Protein AF-A0A535GL14-F1 (afdb_monomer_lite)

Foldseek 3Di:
DEAALLLDPPRDHDPPCVVNNVVRVVVVVVQVVVCVVCVVVVDHGDYDHAYAAPDPVNVVVVDDDDHHYPVVVVVVVVVSPDD

Secondary structure (DSSP, 8-state):
-B--GGGSTTS---TT-HHHHHHHHHHHHHHHHHHHHTGGGT-----B---SBSSHHHHHHT--S--B-HHHHHHHHHHHH--

pLDDT: mean 91.91, std 5.44, range [76.5, 98.12]

Radius of gyration: 14.4 Å; chains: 1; bounding box: 27×27×40 Å

Sequence (83 aa):
MVSSLSGVFGAEKFPGMAAYVAAKSGLAGLTEALAVEGREHRIRVNAISPGAVDTRMLRIAGVEGPALEPAEVARLVVWLASP

Structure (mmCIF, N/CA/C/O backbone):
data_AF-A0A535GL14-F1
#
_entry.id   AF-A0A535GL14-F1
#
loop_
_atom_site.group_PDB
_atom_site.id
_atom_site.type_symbol
_atom_site.label_atom_id
_atom_site.label_alt_id
_atom_site.label_comp_id
_atom_site.label_asym_id
_atom_site.label_entity_id
_atom_site.label_seq_id
_atom_site.pdbx_PDB_ins_code
_atom_site.Cartn_x
_atom_site.Cartn_y
_atom_site.Cartn_z
_atom_site.occupancy
_atom_site.B_iso_or_equiv
_atom_site.auth_seq_id
_atom_site.auth_comp_id
_atom_site.auth_asym_id
_atom_site.auth_atom_id
_atom_site.pdbx_PDB_model_num
ATOM 1 N N . MET A 1 1 ? -4.541 -0.056 3.294 1.00 82.88 1 MET A N 1
ATOM 2 C CA . MET A 1 1 ? -4.323 0.723 2.053 1.00 82.88 1 MET A CA 1
ATOM 3 C C . MET A 1 1 ? -3.230 0.082 1.206 1.00 82.88 1 MET A C 1
ATOM 5 O O . MET A 1 1 ? -2.356 -0.575 1.759 1.00 82.88 1 MET A O 1
ATOM 9 N N . VAL A 1 2 ? -3.270 0.255 -0.120 1.00 77.25 2 VAL A N 1
ATOM 10 C CA . VAL A 1 2 ? -2.240 -0.268 -1.041 1.00 77.25 2 VAL A CA 1
ATOM 11 C C . VAL A 1 2 ? -1.387 0.892 -1.558 1.00 77.25 2 VAL A C 1
ATOM 13 O O . VAL A 1 2 ? -1.804 1.644 -2.444 1.00 77.25 2 VAL A O 1
ATOM 16 N N . SER A 1 3 ? -0.193 1.040 -0.989 1.00 85.19 3 SER A N 1
ATOM 17 C CA . SER A 1 3 ? 0.839 1.978 -1.431 1.00 85.19 3 SER A CA 1
ATOM 18 C C . SER A 1 3 ? 1.708 1.339 -2.534 1.00 85.19 3 SER A C 1
ATOM 20 O O . SER A 1 3 ? 1.185 0.606 -3.375 1.00 85.19 3 SER A O 1
ATOM 22 N N . SER A 1 4 ? 2.981 1.707 -2.637 1.00 83.81 4 SER A N 1
ATOM 23 C CA . SER A 1 4 ? 3.979 1.190 -3.577 1.00 83.81 4 SER A CA 1
ATOM 24 C C . SER A 1 4 ? 5.369 1.463 -3.011 1.00 83.81 4 SER A C 1
ATOM 26 O O . SER A 1 4 ? 5.548 2.471 -2.323 1.00 83.81 4 SER A O 1
ATOM 28 N N . LEU A 1 5 ? 6.368 0.635 -3.338 1.00 83.62 5 LEU A N 1
ATOM 29 C CA . LEU A 1 5 ? 7.769 0.950 -3.020 1.00 83.62 5 LEU A CA 1
ATOM 30 C C . LEU A 1 5 ? 8.181 2.332 -3.547 1.00 83.62 5 LEU A C 1
ATOM 32 O O . LEU A 1 5 ? 8.925 3.048 -2.883 1.00 83.62 5 LEU A O 1
ATOM 36 N N . SER A 1 6 ? 7.622 2.784 -4.673 1.00 76.62 6 SER A N 1
ATOM 37 C CA . SER A 1 6 ? 7.885 4.129 -5.193 1.00 76.62 6 SER A CA 1
ATOM 38 C C . SER A 1 6 ? 7.439 5.246 -4.240 1.00 76.62 6 SER A C 1
ATOM 40 O O . SER A 1 6 ? 7.947 6.355 -4.352 1.00 76.62 6 SER A O 1
ATOM 42 N N . GLY A 1 7 ? 6.521 4.979 -3.308 1.00 76.50 7 GLY A N 1
ATOM 43 C CA . GLY A 1 7 ? 6.070 5.919 -2.281 1.00 76.50 7 GLY A CA 1
ATOM 44 C C . GLY A 1 7 ? 6.901 5.894 -0.993 1.00 76.50 7 GLY A C 1
ATOM 45 O O . GLY A 1 7 ? 6.753 6.792 -0.166 1.00 76.50 7 GLY A O 1
ATOM 46 N N . VAL A 1 8 ? 7.775 4.896 -0.820 1.00 83.50 8 VAL A N 1
ATOM 47 C CA . VAL A 1 8 ? 8.589 4.697 0.389 1.00 83.50 8 VAL A CA 1
ATOM 48 C C . VAL A 1 8 ? 9.851 5.559 0.329 1.00 83.50 8 VAL A C 1
ATOM 50 O O . VAL A 1 8 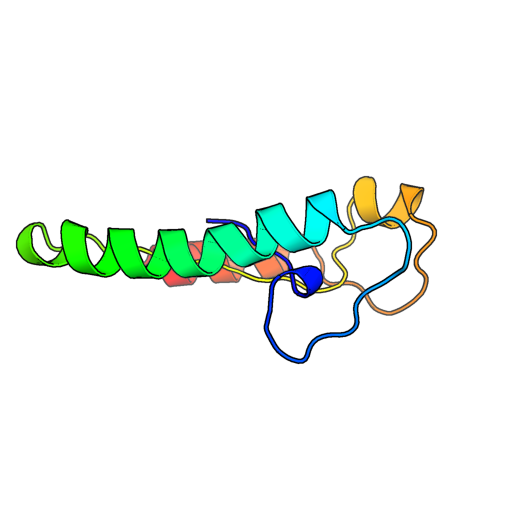? 10.488 5.685 -0.724 1.00 83.50 8 VAL A O 1
ATOM 53 N N . PHE A 1 9 ? 10.213 6.169 1.458 1.00 80.94 9 PHE A N 1
ATOM 54 C CA 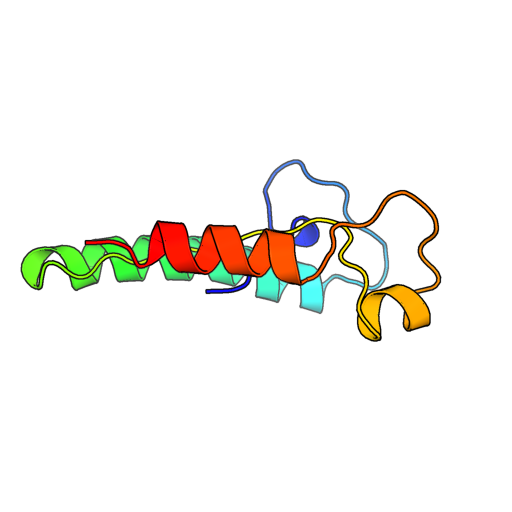. PHE A 1 9 ? 11.447 6.943 1.584 1.00 80.94 9 PHE A CA 1
ATOM 55 C C . PHE A 1 9 ? 12.678 6.062 1.310 1.00 80.94 9 PHE A C 1
ATOM 57 O O . PHE A 1 9 ? 12.744 4.924 1.762 1.00 80.94 9 PHE A O 1
ATOM 64 N N . GLY A 1 10 ? 13.643 6.577 0.544 1.00 81.06 10 GLY A N 1
ATOM 65 C CA . GLY A 1 10 ? 14.880 5.857 0.210 1.00 81.06 10 GLY A CA 1
ATOM 66 C C . GLY A 1 10 ? 14.769 4.815 -0.912 1.00 81.06 10 GLY A C 1
ATOM 67 O O . GLY A 1 10 ? 15.794 4.323 -1.368 1.00 81.06 10 GLY A O 1
ATOM 68 N N . ALA A 1 11 ? 13.567 4.500 -1.404 1.00 85.75 11 ALA A N 1
ATOM 69 C CA . ALA A 1 11 ? 13.406 3.633 -2.573 1.00 85.75 11 ALA A CA 1
ATOM 70 C C . ALA A 1 11 ? 13.669 4.389 -3.887 1.00 85.75 11 ALA A C 1
ATOM 72 O O . ALA A 1 11 ? 13.319 5.568 -4.002 1.00 85.75 11 ALA A O 1
ATOM 73 N N . GLU A 1 12 ? 14.203 3.692 -4.892 1.00 84.69 12 GLU A N 1
ATOM 74 C CA . GLU A 1 12 ? 14.485 4.238 -6.225 1.00 84.69 12 GLU A CA 1
ATOM 75 C C . GLU A 1 12 ? 13.241 4.868 -6.878 1.00 84.69 12 GLU A C 1
ATOM 77 O O . GLU A 1 12 ? 12.117 4.372 -6.735 1.00 84.69 12 GLU A O 1
ATOM 82 N N . LYS A 1 13 ? 13.439 6.000 -7.571 1.00 86.56 13 LYS A N 1
ATOM 83 C CA . LYS A 1 13 ? 12.386 6.754 -8.266 1.00 86.56 13 LYS A CA 1
ATOM 84 C C . LYS A 1 13 ? 12.729 6.860 -9.744 1.00 86.56 13 LYS A C 1
ATOM 86 O O . LYS A 1 13 ? 13.825 7.283 -10.097 1.00 86.56 13 LYS A O 1
ATOM 91 N N . PHE A 1 14 ? 11.759 6.543 -10.593 1.00 85.81 14 PHE A N 1
ATOM 92 C CA . PHE A 1 14 ? 11.938 6.572 -12.040 1.00 85.81 14 PHE A CA 1
ATOM 93 C C . PHE A 1 14 ? 11.409 7.884 -12.646 1.00 85.81 14 PHE A C 1
ATOM 95 O O . PHE A 1 14 ? 10.372 8.393 -12.196 1.00 85.81 14 PHE A O 1
ATOM 102 N N . PRO A 1 15 ? 12.080 8.439 -13.673 1.00 88.75 15 PRO A N 1
ATOM 103 C CA . PRO A 1 15 ? 11.582 9.592 -14.421 1.00 88.75 15 PRO A CA 1
ATOM 104 C C . PRO A 1 15 ? 10.162 9.370 -14.966 1.00 88.75 15 PRO A C 1
ATOM 106 O O . PRO A 1 15 ? 9.778 8.254 -15.302 1.00 88.75 15 PRO A O 1
ATOM 109 N N . GLY A 1 16 ? 9.364 10.439 -15.046 1.00 90.12 16 GLY A N 1
ATOM 110 C CA . GLY A 1 16 ? 7.982 10.379 -15.550 1.00 90.12 16 GLY A CA 1
ATOM 111 C C . GLY A 1 16 ? 6.933 9.895 -14.538 1.00 90.12 16 GLY A C 1
ATOM 112 O O . GLY A 1 16 ? 5.741 9.976 -14.814 1.00 90.12 16 GLY A O 1
ATOM 113 N N . MET A 1 17 ? 7.343 9.475 -13.336 1.00 90.12 17 MET A N 1
ATOM 114 C CA . MET A 1 17 ? 6.438 8.921 -12.318 1.00 90.12 17 MET A CA 1
ATOM 115 C C . MET A 1 17 ? 6.082 9.905 -11.194 1.00 90.12 17 MET A C 1
ATOM 117 O O . MET A 1 17 ? 5.558 9.482 -10.168 1.00 90.12 17 MET A O 1
ATOM 121 N N . ALA A 1 18 ? 6.337 11.210 -11.353 1.00 92.75 18 ALA A N 1
ATOM 122 C CA . ALA A 1 18 ? 6.195 12.202 -10.277 1.00 92.75 18 ALA A CA 1
ATOM 123 C C . ALA A 1 18 ? 4.810 12.179 -9.601 1.00 92.75 18 ALA A C 1
ATOM 125 O O . ALA A 1 18 ? 4.725 12.101 -8.377 1.00 92.75 18 ALA A O 1
ATOM 126 N N . ALA A 1 19 ? 3.728 12.162 -10.386 1.00 94.50 19 ALA A N 1
ATOM 127 C CA . ALA A 1 19 ? 2.366 12.090 -9.853 1.00 94.50 19 ALA A CA 1
ATOM 128 C C . ALA A 1 19 ? 2.093 10.764 -9.118 1.00 94.50 19 ALA A C 1
ATOM 130 O O . ALA A 1 19 ? 1.470 10.755 -8.058 1.00 94.50 19 ALA A O 1
ATOM 131 N N . TYR A 1 20 ? 2.600 9.646 -9.649 1.00 91.50 20 TYR A N 1
ATOM 132 C CA . TYR A 1 20 ? 2.463 8.328 -9.028 1.00 91.50 20 TYR A CA 1
ATOM 133 C C . TYR A 1 20 ? 3.237 8.248 -7.705 1.00 91.50 20 TYR A C 1
ATOM 135 O O . TYR A 1 20 ? 2.693 7.791 -6.703 1.00 91.50 20 TYR A O 1
ATOM 143 N N . VAL A 1 21 ? 4.479 8.742 -7.677 1.00 92.44 21 VAL A N 1
ATOM 144 C CA . VAL A 1 21 ? 5.312 8.831 -6.469 1.00 92.44 21 VAL A CA 1
ATOM 145 C C . VAL A 1 21 ? 4.630 9.700 -5.417 1.00 92.44 21 VAL A C 1
ATOM 147 O O . VAL A 1 21 ? 4.444 9.231 -4.299 1.00 92.44 21 VAL A O 1
ATOM 150 N N . ALA A 1 22 ? 4.179 10.906 -5.776 1.00 93.38 22 ALA A N 1
ATOM 151 C CA . ALA A 1 22 ? 3.493 11.808 -4.853 1.00 93.38 22 ALA A CA 1
ATOM 152 C C . ALA A 1 22 ? 2.232 11.166 -4.253 1.00 93.38 22 ALA A C 1
ATOM 154 O O . ALA A 1 22 ? 2.072 11.142 -3.032 1.00 93.38 22 ALA A O 1
ATOM 155 N N . ALA A 1 23 ? 1.374 10.571 -5.089 1.00 93.81 23 ALA A N 1
ATOM 156 C CA . ALA A 1 23 ? 0.168 9.890 -4.626 1.00 93.81 23 ALA A CA 1
ATOM 157 C C . ALA A 1 23 ? 0.494 8.715 -3.686 1.00 93.81 23 ALA A C 1
ATOM 159 O O . ALA A 1 23 ? -0.138 8.557 -2.642 1.00 93.81 23 ALA A O 1
ATOM 160 N N . LYS A 1 24 ? 1.500 7.896 -4.023 1.00 93.56 24 LYS A N 1
ATOM 161 C CA . LYS A 1 24 ? 1.878 6.721 -3.223 1.00 93.56 24 LYS A CA 1
ATOM 162 C C . LYS A 1 24 ? 2.608 7.085 -1.928 1.00 93.56 24 LYS A C 1
ATOM 164 O O . LYS A 1 24 ? 2.382 6.419 -0.921 1.00 93.56 24 LYS A O 1
ATOM 169 N N . SER A 1 25 ? 3.401 8.155 -1.904 1.00 92.50 25 SER A N 1
ATOM 170 C CA . SER A 1 25 ? 3.951 8.708 -0.660 1.00 92.50 25 SER A CA 1
ATOM 171 C C . SER A 1 25 ? 2.860 9.306 0.226 1.00 92.50 25 SER A C 1
ATOM 173 O O . SER A 1 25 ? 2.871 9.082 1.433 1.00 92.50 25 SER A O 1
ATOM 175 N N . GLY A 1 26 ? 1.865 9.984 -0.358 1.00 93.88 26 GLY A N 1
ATOM 176 C CA . GLY A 1 26 ? 0.730 10.538 0.388 1.00 93.88 26 GLY A CA 1
ATOM 177 C C . GLY A 1 26 ? -0.062 9.479 1.162 1.00 93.88 26 GLY A C 1
ATOM 178 O O . GLY A 1 26 ? -0.515 9.738 2.274 1.00 93.88 26 GLY A O 1
ATOM 179 N N . LEU A 1 27 ? -0.157 8.254 0.633 1.00 95.00 27 LEU A N 1
ATOM 180 C CA . LEU A 1 27 ? -0.799 7.143 1.342 1.00 95.00 27 LEU A CA 1
ATOM 181 C C . LEU A 1 27 ? -0.088 6.763 2.648 1.00 95.00 27 LEU A C 1
ATOM 183 O O . LEU A 1 27 ? -0.760 6.270 3.550 1.00 95.00 27 LEU A O 1
ATOM 187 N N . ALA A 1 28 ? 1.227 6.977 2.775 1.00 91.56 28 ALA A N 1
ATOM 188 C CA . ALA A 1 28 ? 1.943 6.708 4.024 1.00 91.56 28 ALA A CA 1
ATOM 189 C C . ALA A 1 28 ? 1.488 7.677 5.127 1.00 91.56 28 ALA A C 1
ATOM 191 O O . ALA A 1 28 ? 0.976 7.232 6.151 1.00 91.56 28 ALA A O 1
ATOM 192 N N . GLY A 1 29 ? 1.541 8.987 4.860 1.00 93.88 29 GLY A N 1
ATOM 193 C CA . GLY A 1 29 ? 1.069 10.003 5.807 1.00 93.88 29 GLY A CA 1
ATOM 194 C C . GLY A 1 29 ? -0.422 9.868 6.134 1.00 93.88 29 GLY A C 1
ATOM 195 O O . GLY A 1 29 ? -0.811 9.961 7.294 1.00 93.88 29 GLY A O 1
ATOM 196 N N . LEU A 1 30 ? -1.262 9.556 5.138 1.00 96.25 30 LEU A N 1
ATOM 197 C CA . LEU A 1 30 ? -2.687 9.289 5.364 1.00 96.25 30 LEU A CA 1
ATOM 198 C C . LEU A 1 30 ? -2.911 8.076 6.281 1.00 96.25 30 LEU A C 1
ATOM 200 O O . LEU A 1 30 ? -3.818 8.083 7.108 1.00 96.25 30 LEU A O 1
ATOM 204 N N . THR A 1 31 ? -2.094 7.029 6.141 1.00 96.25 31 THR A N 1
ATOM 205 C CA . THR A 1 31 ? -2.166 5.834 6.998 1.00 96.25 31 THR A CA 1
ATOM 206 C C . THR A 1 31 ? -1.853 6.179 8.442 1.00 96.25 31 THR A C 1
ATOM 208 O O . THR A 1 31 ? -2.593 5.764 9.330 1.00 96.25 31 THR A O 1
ATOM 211 N N . GLU A 1 32 ? -0.790 6.946 8.671 1.00 95.44 32 GLU A N 1
ATOM 212 C CA . GLU A 1 32 ? -0.375 7.371 10.008 1.00 95.44 32 GLU A CA 1
ATOM 213 C C . GLU A 1 32 ? -1.424 8.276 10.664 1.00 95.44 32 GLU A C 1
ATOM 215 O O . GLU A 1 32 ? -1.818 8.019 11.801 1.00 95.44 32 GLU A O 1
ATOM 220 N N . ALA A 1 33 ? -1.938 9.272 9.935 1.00 97.88 33 ALA A N 1
ATOM 221 C CA . ALA A 1 33 ? -2.980 10.172 10.431 1.00 97.88 33 ALA A CA 1
ATOM 222 C C . ALA A 1 33 ? -4.243 9.401 10.853 1.00 97.88 33 ALA A C 1
ATOM 224 O O . ALA A 1 33 ? -4.684 9.502 11.998 1.00 97.88 33 ALA A O 1
ATOM 225 N N . LEU A 1 34 ? -4.763 8.537 9.975 1.00 97.81 34 LEU A N 1
ATOM 226 C CA . LEU A 1 34 ? -5.955 7.738 10.267 1.00 97.81 34 LEU A CA 1
ATOM 227 C C . LEU A 1 34 ? -5.728 6.707 11.382 1.00 97.81 34 LEU A C 1
ATOM 229 O O . LEU A 1 34 ? -6.665 6.374 12.105 1.00 97.81 34 LEU A O 1
ATOM 233 N N . ALA A 1 35 ? -4.508 6.184 11.541 1.00 97.50 35 ALA A N 1
ATOM 234 C CA . ALA A 1 35 ? -4.184 5.292 12.654 1.00 97.50 35 ALA A CA 1
ATOM 235 C C . ALA A 1 35 ? -4.256 6.021 14.005 1.00 97.50 35 ALA A C 1
ATOM 237 O O . ALA A 1 35 ? -4.720 5.441 14.988 1.00 97.50 35 ALA A O 1
ATOM 238 N N . VAL A 1 36 ? -3.819 7.285 14.057 1.00 98.06 36 VAL A N 1
ATOM 239 C CA . VAL A 1 36 ? -3.929 8.128 15.255 1.00 98.06 36 VAL A CA 1
ATOM 240 C C . VAL A 1 36 ? -5.393 8.465 15.540 1.00 98.06 36 VAL A C 1
ATOM 242 O O . VAL A 1 36 ? -5.853 8.237 16.657 1.00 98.06 36 VAL A O 1
ATOM 245 N N . GLU A 1 37 ? -6.136 8.928 14.534 1.00 98.12 37 GLU A N 1
ATOM 246 C CA . GLU A 1 37 ? -7.558 9.288 14.657 1.00 98.12 37 GLU A CA 1
ATOM 247 C C . GLU A 1 37 ? -8.439 8.085 15.044 1.00 98.12 37 GLU A C 1
ATOM 249 O O . GLU A 1 37 ? -9.337 8.195 15.875 1.00 98.12 37 GLU A O 1
ATOM 254 N N . GLY A 1 38 ? -8.163 6.901 14.489 1.00 97.44 38 GLY A N 1
ATOM 255 C CA . GLY A 1 38 ? -8.929 5.679 14.746 1.00 97.44 38 GLY A CA 1
ATOM 256 C C . GLY A 1 38 ? -8.628 4.994 16.082 1.00 97.44 38 GLY A C 1
ATOM 257 O O . GLY A 1 38 ? -9.337 4.054 16.461 1.00 97.44 38 GLY A O 1
ATOM 258 N N . ARG A 1 39 ? -7.593 5.434 16.812 1.00 96.56 39 ARG A N 1
ATOM 259 C CA . ARG A 1 39 ? -7.091 4.749 18.013 1.00 96.56 39 ARG A CA 1
ATOM 260 C C . ARG A 1 39 ? -8.143 4.638 19.114 1.00 96.56 39 ARG A C 1
ATOM 262 O O . ARG A 1 39 ? -8.277 3.570 19.712 1.00 96.56 39 ARG A O 1
ATOM 269 N N . GLU A 1 40 ? -8.901 5.704 19.368 1.00 97.44 40 GLU A N 1
ATOM 270 C CA . GLU A 1 40 ? -9.952 5.719 20.399 1.00 97.44 40 GLU A CA 1
ATOM 271 C C . GLU A 1 40 ? -11.089 4.734 20.085 1.00 97.44 40 GLU A C 1
ATOM 273 O O . GLU A 1 40 ? -11.707 4.168 20.986 1.00 97.44 40 GLU A O 1
ATOM 278 N N . HIS A 1 41 ? -11.294 4.440 18.801 1.00 97.62 41 HIS A N 1
ATOM 279 C CA . HIS A 1 41 ? -12.283 3.483 18.310 1.00 97.62 41 HIS A CA 1
ATOM 280 C C . HIS A 1 41 ? -11.736 2.057 18.161 1.00 97.62 41 HIS A C 1
ATOM 282 O O . HIS A 1 41 ? -12.439 1.183 17.655 1.00 97.62 41 HIS A O 1
ATOM 288 N N . ARG A 1 42 ? -10.493 1.801 18.596 1.00 96.06 42 ARG A N 1
ATOM 289 C CA . ARG A 1 42 ? -9.783 0.522 18.405 1.00 96.06 42 ARG A CA 1
ATOM 290 C C . ARG A 1 42 ? -9.678 0.104 16.929 1.00 96.06 42 ARG A C 1
ATOM 292 O O . ARG A 1 42 ? -9.654 -1.086 16.622 1.00 96.06 42 ARG A O 1
ATOM 299 N N . ILE A 1 43 ? -9.595 1.069 16.013 1.00 96.88 43 ILE A N 1
ATOM 300 C CA . ILE A 1 43 ? -9.412 0.816 14.580 1.00 96.88 43 ILE A CA 1
ATOM 301 C C . ILE A 1 43 ? -7.914 0.780 14.267 1.00 96.88 43 ILE A C 1
ATOM 303 O O . ILE A 1 43 ? -7.175 1.703 14.602 1.00 96.88 43 ILE A O 1
ATOM 307 N N . ARG A 1 44 ? -7.461 -0.284 13.592 1.00 96.81 44 ARG A N 1
ATOM 308 C CA . ARG A 1 44 ? -6.088 -0.399 13.080 1.00 96.81 44 ARG A CA 1
ATOM 309 C C . ARG A 1 44 ? -6.051 0.031 11.617 1.00 96.81 44 ARG A C 1
ATOM 311 O O . ARG A 1 44 ? -6.817 -0.483 10.804 1.00 96.81 44 ARG A O 1
ATOM 318 N N . VAL A 1 45 ? -5.124 0.918 11.263 1.00 97.25 45 VAL A N 1
ATOM 319 C CA . VAL A 1 45 ? -4.933 1.382 9.881 1.00 97.25 45 VAL A CA 1
ATOM 320 C C . VAL A 1 45 ? -3.515 1.048 9.438 1.00 97.25 45 VAL A C 1
ATOM 322 O O . VAL A 1 45 ? -2.555 1.342 10.138 1.00 97.25 45 VAL A O 1
ATOM 325 N N . ASN A 1 46 ? -3.390 0.390 8.284 1.00 95.75 46 ASN A N 1
ATOM 326 C CA . ASN A 1 46 ? -2.112 -0.090 7.756 1.00 95.75 46 ASN A CA 1
ATOM 327 C C . ASN A 1 46 ? -2.004 0.180 6.253 1.00 95.75 46 ASN A C 1
ATOM 329 O O . ASN A 1 46 ? -3.015 0.184 5.537 1.00 95.75 46 ASN A O 1
ATOM 333 N N . ALA A 1 47 ? -0.776 0.317 5.757 1.00 94.69 47 ALA A N 1
ATOM 334 C CA . ALA A 1 47 ? -0.458 0.360 4.335 1.00 94.69 47 ALA A CA 1
ATOM 335 C C . ALA A 1 47 ? 0.527 -0.746 3.961 1.00 94.69 47 ALA A C 1
ATOM 337 O O . ALA A 1 47 ? 1.413 -1.090 4.735 1.00 94.69 47 ALA A O 1
ATOM 338 N N . ILE A 1 48 ? 0.376 -1.277 2.749 1.00 93.94 48 ILE A N 1
ATOM 339 C CA . ILE A 1 48 ? 1.314 -2.228 2.151 1.00 93.94 48 ILE A CA 1
ATOM 340 C C . ILE A 1 48 ? 1.983 -1.550 0.960 1.00 93.94 48 ILE A C 1
ATOM 342 O O . ILE A 1 48 ? 1.288 -1.013 0.097 1.00 93.94 48 ILE A O 1
ATOM 346 N N . SER A 1 49 ? 3.311 -1.614 0.892 1.00 93.06 49 SER A N 1
ATOM 347 C CA . SER A 1 49 ? 4.115 -1.099 -0.220 1.00 93.06 49 SER A CA 1
ATOM 348 C C . SER A 1 49 ? 4.787 -2.260 -0.953 1.00 93.06 49 SER A C 1
ATOM 350 O O . SER A 1 49 ? 5.939 -2.574 -0.658 1.00 93.06 49 SER A O 1
ATOM 352 N N . PRO A 1 50 ? 4.076 -2.943 -1.867 1.00 91.44 50 PRO A N 1
ATOM 353 C CA . PRO A 1 50 ? 4.661 -4.051 -2.604 1.00 91.44 50 PRO A CA 1
ATOM 354 C C . PRO A 1 50 ? 5.694 -3.546 -3.617 1.00 91.44 50 PRO A C 1
ATOM 356 O O . PRO A 1 50 ? 5.598 -2.416 -4.115 1.00 91.44 50 PRO A O 1
ATOM 359 N N . GLY A 1 51 ? 6.671 -4.406 -3.913 1.00 88.81 51 GLY A N 1
ATOM 360 C CA . GLY A 1 51 ? 7.575 -4.245 -5.049 1.00 88.81 51 GLY A CA 1
ATOM 361 C C . GLY A 1 51 ? 6.938 -4.707 -6.355 1.00 88.81 51 GLY A C 1
ATOM 362 O O . GLY A 1 51 ? 5.745 -4.501 -6.571 1.00 88.81 51 GLY A O 1
ATOM 363 N N . ALA A 1 52 ? 7.723 -5.330 -7.233 1.00 91.62 52 ALA A N 1
ATOM 364 C CA . ALA A 1 52 ? 7.188 -5.938 -8.447 1.00 91.62 52 ALA A CA 1
ATOM 365 C C . ALA A 1 52 ? 6.204 -7.067 -8.087 1.00 91.62 52 ALA A C 1
ATOM 367 O O . ALA A 1 52 ? 6.536 -7.959 -7.308 1.00 91.62 52 ALA A O 1
ATOM 368 N N . VAL A 1 53 ? 4.992 -7.014 -8.643 1.00 94.06 53 VAL A N 1
ATOM 369 C CA . VAL A 1 53 ? 3.950 -8.044 -8.487 1.00 94.06 53 VAL A CA 1
ATOM 370 C C . VAL A 1 53 ? 3.470 -8.439 -9.875 1.00 94.06 53 VAL A C 1
ATOM 372 O O . VAL A 1 53 ? 3.180 -7.536 -10.673 1.00 94.06 53 VAL A O 1
ATOM 375 N N . ASP A 1 54 ? 3.346 -9.741 -10.153 1.00 94.69 54 ASP A N 1
ATOM 376 C CA . ASP A 1 54 ? 2.903 -10.233 -11.460 1.00 94.69 54 ASP A CA 1
ATOM 377 C C . ASP A 1 54 ? 1.435 -9.870 -11.717 1.00 94.69 54 ASP A C 1
ATOM 379 O O . ASP A 1 54 ? 0.470 -10.564 -11.399 1.00 94.69 54 ASP A O 1
ATOM 383 N N . THR A 1 55 ? 1.267 -8.688 -12.289 1.00 94.12 55 THR A N 1
ATOM 384 C CA . THR A 1 55 ? -0.011 -8.079 -12.611 1.00 94.12 55 THR A CA 1
ATOM 385 C C . THR A 1 55 ? 0.045 -7.573 -14.039 1.00 94.12 55 THR A C 1
ATOM 387 O O . THR A 1 55 ? 1.109 -7.295 -14.594 1.00 94.12 55 THR A O 1
ATOM 390 N N . ARG A 1 56 ? -1.129 -7.351 -14.636 1.00 94.69 56 ARG A N 1
ATOM 391 C CA . ARG A 1 56 ? -1.215 -6.707 -15.951 1.00 94.69 56 ARG A CA 1
ATOM 392 C C . ARG A 1 56 ? -0.477 -5.359 -15.988 1.00 94.69 56 ARG A C 1
ATOM 394 O O . ARG A 1 56 ? 0.090 -5.029 -17.022 1.00 94.69 56 ARG A O 1
ATOM 401 N N . MET A 1 57 ? -0.461 -4.609 -14.881 1.00 92.25 57 MET A N 1
ATOM 402 C CA . MET A 1 57 ? 0.261 -3.335 -14.778 1.00 92.25 57 MET A CA 1
ATOM 403 C C . MET A 1 57 ? 1.770 -3.522 -14.978 1.00 92.25 57 MET A C 1
ATOM 405 O O . MET A 1 57 ? 2.356 -2.809 -15.786 1.00 92.25 57 MET A O 1
ATOM 409 N N . LEU A 1 58 ? 2.379 -4.493 -14.287 1.00 91.69 58 LEU A N 1
ATOM 410 C CA . LEU A 1 58 ? 3.815 -4.775 -14.396 1.00 91.69 58 LEU A CA 1
ATOM 411 C C . LEU A 1 58 ? 4.189 -5.227 -15.814 1.00 91.69 58 LEU A C 1
ATOM 413 O O . LEU A 1 58 ? 5.162 -4.737 -16.380 1.00 91.69 58 LEU A O 1
ATOM 417 N N . ARG A 1 59 ? 3.357 -6.085 -16.420 1.00 91.31 59 ARG A N 1
ATOM 418 C CA . ARG A 1 59 ? 3.555 -6.566 -17.797 1.00 91.31 59 ARG A CA 1
ATOM 41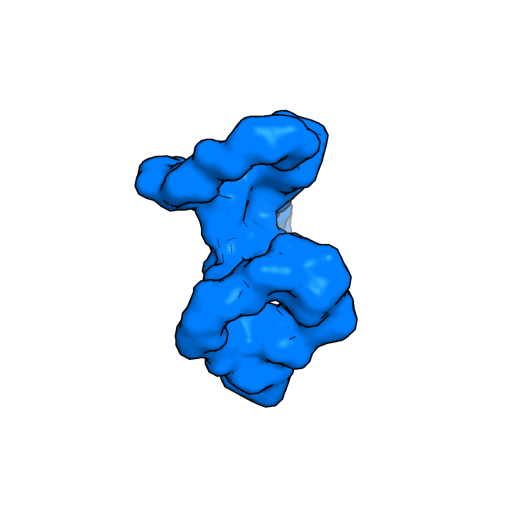9 C C . ARG A 1 59 ? 3.496 -5.442 -18.833 1.00 91.31 59 ARG A C 1
ATOM 421 O O . ARG A 1 59 ? 4.295 -5.434 -19.759 1.00 91.31 59 ARG A O 1
ATOM 428 N N . ILE A 1 60 ? 2.586 -4.477 -18.671 1.00 91.75 60 ILE A N 1
ATOM 429 C CA . ILE A 1 60 ? 2.514 -3.288 -19.542 1.00 91.75 60 ILE A CA 1
ATOM 430 C C . ILE A 1 60 ? 3.722 -2.371 -19.327 1.00 91.75 60 ILE A C 1
ATOM 432 O O . ILE A 1 60 ? 4.211 -1.777 -20.283 1.00 91.75 60 ILE A O 1
ATOM 436 N N . ALA A 1 61 ? 4.208 -2.258 -18.090 1.00 87.19 61 ALA A N 1
ATOM 437 C CA . ALA A 1 61 ? 5.381 -1.450 -17.769 1.00 87.19 61 ALA A CA 1
ATOM 438 C C . ALA A 1 61 ? 6.695 -2.036 -18.322 1.00 87.19 61 ALA A C 1
ATOM 440 O O . ALA A 1 61 ? 7.705 -1.340 -18.303 1.00 87.19 61 ALA A O 1
ATOM 441 N N . GLY A 1 62 ? 6.690 -3.286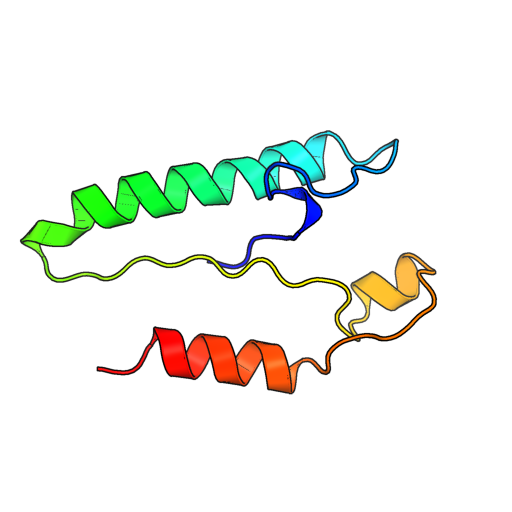 -18.806 1.00 86.81 62 GLY A N 1
ATOM 442 C CA . GLY A 1 62 ? 7.863 -3.931 -19.401 1.00 86.81 62 GLY A CA 1
ATOM 443 C C . GLY A 1 62 ? 9.006 -4.164 -18.411 1.00 86.81 62 GLY A C 1
ATOM 444 O O . GLY A 1 62 ? 10.160 -4.233 -18.816 1.00 86.81 62 GLY A O 1
ATOM 445 N N . VAL A 1 63 ? 8.702 -4.234 -17.113 1.00 84.25 63 VAL A N 1
ATOM 446 C CA . VAL A 1 63 ? 9.708 -4.467 -16.071 1.00 84.25 63 VAL A CA 1
ATOM 447 C C . VAL A 1 63 ? 10.009 -5.961 -16.001 1.00 84.25 63 VAL A C 1
ATOM 449 O O . VAL A 1 63 ? 9.119 -6.759 -15.710 1.00 84.25 63 VAL A O 1
ATOM 452 N N . GLU A 1 64 ? 11.264 -6.324 -16.251 1.00 82.69 64 GLU A N 1
ATOM 453 C CA . GLU A 1 64 ? 11.764 -7.695 -16.139 1.00 82.69 64 GLU A CA 1
ATOM 454 C C . GLU A 1 64 ? 12.402 -7.945 -14.765 1.00 82.69 64 GLU A C 1
ATOM 456 O O . GLU A 1 64 ? 12.975 -7.043 -14.151 1.00 82.69 64 GLU A O 1
ATOM 461 N N . GLY A 1 65 ? 12.319 -9.185 -14.284 1.00 85.88 65 GLY A N 1
ATOM 462 C CA . GLY A 1 65 ? 12.921 -9.617 -13.024 1.00 85.88 65 GLY A CA 1
ATOM 463 C C . GLY A 1 65 ? 11.957 -10.403 -12.132 1.00 85.88 65 GLY A C 1
ATOM 464 O O . GLY A 1 65 ? 10.813 -10.652 -12.516 1.00 85.88 65 GLY A O 1
ATOM 465 N N . PRO A 1 66 ? 12.413 -10.819 -10.938 1.00 89.56 66 PRO A N 1
ATOM 466 C CA . PRO A 1 66 ? 11.569 -11.522 -9.980 1.00 89.56 66 PRO A CA 1
ATOM 467 C C . PRO A 1 66 ? 10.378 -10.654 -9.561 1.00 89.56 66 PRO A C 1
ATOM 469 O O . PRO A 1 66 ? 10.550 -9.503 -9.154 1.00 89.56 66 PRO A O 1
ATOM 472 N N . ALA A 1 67 ? 9.177 -11.220 -9.627 1.00 92.81 67 ALA A N 1
ATOM 473 C CA . ALA A 1 67 ? 7.948 -10.579 -9.183 1.00 92.81 67 ALA A CA 1
ATOM 474 C C . ALA A 1 67 ? 7.250 -11.459 -8.145 1.00 92.81 67 ALA A C 1
ATOM 476 O O . ALA A 1 67 ? 7.307 -12.684 -8.220 1.00 92.81 67 ALA A O 1
ATOM 477 N N . LEU A 1 68 ? 6.593 -10.820 -7.182 1.00 94.19 68 LEU A N 1
ATOM 478 C CA . LEU A 1 68 ? 5.723 -11.502 -6.232 1.00 94.19 68 LEU A CA 1
ATOM 479 C C . LEU A 1 68 ? 4.461 -11.991 -6.940 1.00 94.19 68 LEU A C 1
ATOM 481 O O . LEU A 1 68 ? 3.882 -11.273 -7.762 1.00 94.19 68 LEU A O 1
ATOM 485 N N . GLU A 1 69 ? 3.968 -13.155 -6.536 1.00 95.69 69 GLU A N 1
ATOM 486 C CA . GLU A 1 69 ? 2.632 -13.589 -6.928 1.00 95.69 69 GLU A CA 1
ATOM 487 C C . GLU A 1 69 ? 1.571 -12.742 -6.195 1.00 95.69 69 GLU A C 1
ATOM 489 O O . GLU A 1 69 ? 1.725 -12.424 -5.006 1.00 95.69 69 GLU A O 1
ATOM 494 N N . PRO A 1 70 ? 0.433 -12.395 -6.829 1.00 95.38 70 PRO A N 1
ATOM 495 C CA . PRO A 1 70 ? -0.641 -11.651 -6.163 1.00 95.38 70 PRO A CA 1
ATOM 496 C C . PRO A 1 70 ? -1.124 -12.303 -4.858 1.00 95.38 70 PRO 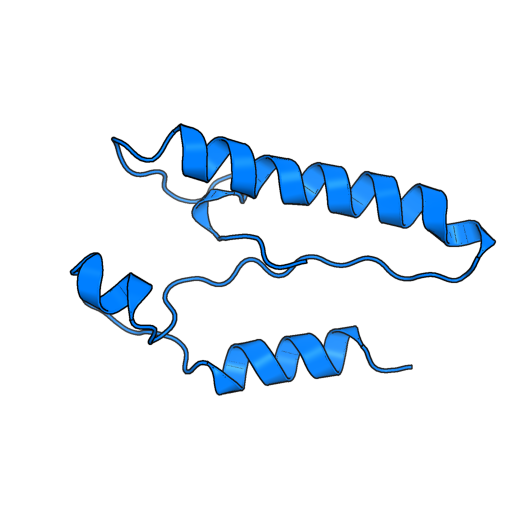A C 1
ATOM 498 O O . PRO A 1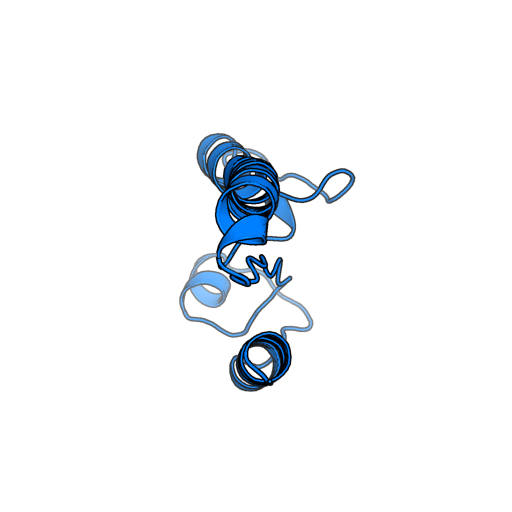 70 ? -1.493 -11.614 -3.903 1.00 95.38 70 PRO A O 1
ATOM 501 N N . ALA A 1 71 ? -1.074 -13.637 -4.791 1.00 96.81 71 ALA A N 1
ATOM 502 C CA . ALA A 1 71 ? -1.427 -14.405 -3.603 1.00 96.81 71 ALA A CA 1
ATOM 503 C C . ALA A 1 71 ? -0.522 -14.098 -2.396 1.00 96.81 71 ALA A C 1
ATOM 505 O O . ALA A 1 71 ? -0.962 -14.215 -1.255 1.00 96.81 71 ALA A O 1
ATOM 506 N N . GLU A 1 72 ? 0.729 -13.694 -2.611 1.00 95.81 72 GLU A N 1
ATOM 507 C CA . GLU A 1 72 ? 1.662 -13.370 -1.528 1.00 95.81 72 GLU A CA 1
ATOM 508 C C . GLU A 1 72 ? 1.311 -12.041 -0.870 1.00 95.81 72 GLU A C 1
ATOM 510 O O . GLU A 1 72 ? 1.271 -11.940 0.357 1.00 95.81 72 GLU A O 1
ATOM 515 N N . VAL A 1 73 ? 0.949 -11.046 -1.683 1.00 95.50 73 VAL A N 1
ATOM 516 C CA . VAL A 1 73 ? 0.425 -9.771 -1.184 1.00 95.50 73 VAL A CA 1
ATOM 517 C C . VAL A 1 73 ? -0.906 -9.995 -0.463 1.00 95.50 73 VAL A C 1
ATOM 519 O O . VAL A 1 73 ? -1.128 -9.431 0.608 1.00 95.50 73 VAL A O 1
ATOM 522 N N . ALA A 1 74 ? -1.773 -10.863 -0.998 1.00 96.31 74 ALA A N 1
ATOM 523 C CA . ALA A 1 74 ? -3.046 -11.204 -0.366 1.00 96.31 74 ALA A CA 1
ATOM 524 C C . ALA A 1 74 ? -2.862 -11.813 1.036 1.00 96.31 74 ALA A C 1
ATOM 526 O O . ALA A 1 74 ? -3.578 -11.433 1.962 1.00 96.31 74 ALA A O 1
ATOM 527 N N . ARG A 1 75 ? -1.869 -12.693 1.233 1.00 96.94 75 ARG A N 1
ATOM 528 C CA . ARG A 1 75 ? -1.557 -13.251 2.563 1.00 96.94 75 ARG A CA 1
ATOM 529 C C . ARG A 1 75 ? -1.196 -12.165 3.576 1.00 96.94 75 ARG A C 1
ATOM 531 O O . ARG A 1 75 ? -1.649 -12.230 4.716 1.00 96.94 75 ARG A O 1
ATOM 538 N N . LEU A 1 76 ? -0.445 -11.144 3.161 1.00 95.31 76 LEU A N 1
ATOM 539 C CA . LEU A 1 76 ? -0.102 -10.021 4.036 1.00 95.31 76 LEU A CA 1
ATOM 540 C C . LEU A 1 76 ? -1.330 -9.172 4.398 1.00 95.31 76 LEU A C 1
ATOM 542 O O . LEU A 1 76 ? -1.453 -8.729 5.537 1.00 95.31 76 LEU A O 1
ATOM 546 N N . VAL A 1 77 ? -2.261 -8.977 3.458 1.00 95.81 77 VAL A N 1
ATOM 547 C CA . VAL A 1 77 ? -3.539 -8.299 3.736 1.00 95.81 77 VAL A CA 1
ATOM 548 C C . VAL A 1 77 ? -4.342 -9.069 4.784 1.00 95.81 77 VAL A C 1
ATOM 550 O O . VAL A 1 77 ? -4.827 -8.463 5.737 1.00 95.81 77 VAL A O 1
ATOM 553 N N . VAL A 1 78 ? -4.452 -10.393 4.634 1.00 97.62 78 VAL A N 1
ATOM 554 C CA . VAL A 1 78 ? -5.156 -11.254 5.597 1.00 97.62 78 VAL A CA 1
ATOM 555 C C . VAL A 1 78 ? -4.508 -11.169 6.976 1.00 97.62 78 VAL A C 1
ATOM 557 O O . VAL A 1 78 ? -5.215 -11.005 7.965 1.00 97.62 78 VAL A O 1
ATOM 560 N N . TRP A 1 79 ? -3.176 -11.212 7.047 1.00 97.12 79 TRP A N 1
ATOM 561 C CA . TRP A 1 79 ? -2.448 -11.057 8.305 1.00 97.12 79 TRP A CA 1
ATOM 562 C C . TRP A 1 79 ? -2.703 -9.693 8.958 1.00 97.12 79 TRP A C 1
ATOM 564 O O . TRP A 1 79 ? -3.034 -9.624 10.134 1.00 97.12 79 TRP A O 1
ATOM 574 N N . LEU A 1 80 ? -2.648 -8.596 8.198 1.00 96.19 80 LEU A N 1
ATOM 575 C CA . LEU A 1 80 ? -2.950 -7.268 8.738 1.00 96.19 80 LEU A CA 1
ATOM 576 C C . LEU A 1 80 ? -4.398 -7.130 9.216 1.00 96.19 80 LEU A C 1
ATOM 578 O O . LEU A 1 80 ? -4.668 -6.287 10.069 1.00 96.19 80 LEU A O 1
ATOM 582 N N . ALA A 1 81 ? -5.327 -7.913 8.674 1.00 95.62 81 ALA A N 1
ATOM 583 C CA . ALA A 1 81 ? -6.733 -7.919 9.064 1.00 95.62 81 ALA A CA 1
ATOM 584 C C . ALA A 1 81 ? -7.053 -8.907 10.197 1.00 95.62 81 ALA A C 1
ATOM 586 O O . ALA A 1 81 ? -8.188 -8.909 10.673 1.00 95.62 81 ALA A O 1
ATOM 587 N N . SER A 1 82 ? -6.092 -9.724 10.644 1.00 95.25 82 SER A N 1
ATOM 588 C CA . SER A 1 82 ? -6.337 -10.670 11.731 1.00 95.25 82 SER A CA 1
ATOM 589 C C . SER A 1 82 ? -6.698 -9.939 13.035 1.00 95.25 82 SER A C 1
ATOM 591 O O . SER A 1 82 ? -6.288 -8.785 13.209 1.00 95.25 82 SER A O 1
ATOM 593 N N . PRO A 1 83 ? -7.465 -10.575 13.938 1.00 90.69 83 PRO A N 1
ATOM 594 C CA . PRO A 1 83 ? -7.806 -10.005 15.243 1.00 90.69 83 PRO A CA 1
ATOM 595 C C . PRO A 1 83 ? -6.584 -9.545 16.044 1.00 90.69 83 PRO A C 1
ATOM 597 O O . PRO A 1 83 ? -5.539 -10.234 15.969 1.00 90.69 83 PRO A O 1
#